Protein AF-A0A962AFX6-F1 (afdb_monomer)

Structure (mmCIF, N/CA/C/O backbone):
data_AF-A0A962AFX6-F1
#
_entry.id   AF-A0A962AFX6-F1
#
loop_
_atom_site.group_PDB
_atom_site.id
_atom_site.type_symbol
_atom_site.label_atom_id
_atom_site.label_alt_id
_atom_site.label_comp_id
_atom_site.label_asym_id
_atom_site.label_entity_id
_atom_site.label_seq_id
_atom_site.pdbx_PDB_ins_code
_atom_site.Cartn_x
_atom_site.Cartn_y
_atom_site.Cartn_z
_atom_site.occupancy
_atom_site.B_iso_or_equiv
_atom_site.auth_seq_id
_atom_site.auth_comp_id
_atom_site.auth_asym_id
_atom_site.auth_atom_id
_atom_site.pdbx_PDB_model_num
ATOM 1 N N . MET A 1 1 ? -35.020 -2.776 26.595 1.00 38.94 1 MET A N 1
ATOM 2 C CA . MET A 1 1 ? -34.179 -3.637 25.736 1.00 38.94 1 MET A CA 1
ATOM 3 C C . MET A 1 1 ? -32.732 -3.280 26.014 1.00 38.94 1 MET A C 1
ATOM 5 O O . MET A 1 1 ? -32.330 -2.172 25.685 1.00 38.94 1 MET A O 1
ATOM 9 N N . ASN A 1 2 ? -31.998 -4.156 26.702 1.00 45.69 2 ASN A N 1
ATOM 10 C CA . ASN A 1 2 ? -30.564 -3.976 26.927 1.00 45.69 2 ASN A CA 1
ATOM 11 C C . ASN A 1 2 ? -29.870 -4.061 25.564 1.00 45.69 2 ASN A C 1
ATOM 13 O O . ASN A 1 2 ? -30.037 -5.063 24.867 1.00 45.69 2 ASN A O 1
ATOM 17 N N . LYS A 1 3 ? -29.129 -3.023 25.164 1.00 56.09 3 LYS A N 1
ATOM 18 C CA . LYS A 1 3 ? -28.124 -3.194 24.111 1.00 56.09 3 LYS A CA 1
ATOM 19 C C . LYS A 1 3 ? -27.175 -4.286 24.615 1.00 56.09 3 LYS A C 1
ATOM 21 O O . LYS A 1 3 ? -26.779 -4.196 25.776 1.00 56.09 3 LYS A O 1
ATOM 26 N N . PRO A 1 4 ? -26.842 -5.320 23.827 1.00 57.06 4 PRO A N 1
ATOM 27 C CA . PRO A 1 4 ? -25.704 -6.143 24.189 1.00 57.06 4 PRO A CA 1
ATOM 28 C C . PRO A 1 4 ? -24.513 -5.187 24.258 1.00 57.06 4 PRO A C 1
ATOM 30 O O . PRO A 1 4 ? -24.175 -4.560 23.254 1.00 57.06 4 PRO A O 1
ATOM 33 N N . ASP A 1 5 ? -23.955 -4.987 25.452 1.00 61.53 5 ASP A N 1
ATOM 34 C CA . ASP A 1 5 ? -22.658 -4.340 25.582 1.00 61.53 5 ASP A CA 1
ATOM 35 C C . ASP A 1 5 ? -21.699 -5.202 24.771 1.00 61.53 5 ASP A C 1
ATOM 37 O O . ASP A 1 5 ? -21.395 -6.336 25.144 1.00 61.53 5 ASP A O 1
ATOM 41 N N . SER A 1 6 ? -21.311 -4.710 23.595 1.00 69.38 6 SER A N 1
ATOM 42 C CA . SER A 1 6 ? -20.300 -5.354 22.772 1.00 69.38 6 SER A CA 1
ATOM 43 C C . SER A 1 6 ? -19.059 -5.496 23.644 1.00 69.38 6 SER A C 1
ATOM 45 O O . SER A 1 6 ? -18.424 -4.500 24.000 1.00 69.38 6 SER A O 1
ATOM 47 N N . SER A 1 7 ? -18.743 -6.728 24.040 1.00 88.44 7 SER A N 1
ATOM 48 C CA . SER A 1 7 ? -17.530 -7.003 24.797 1.00 88.44 7 SER A CA 1
ATOM 49 C C . SER A 1 7 ? -16.317 -6.576 23.971 1.00 88.44 7 SER A C 1
ATOM 51 O O . SER A 1 7 ? -16.373 -6.522 22.738 1.00 88.44 7 SER A O 1
ATOM 53 N N . LEU A 1 8 ? -15.194 -6.307 24.636 1.00 9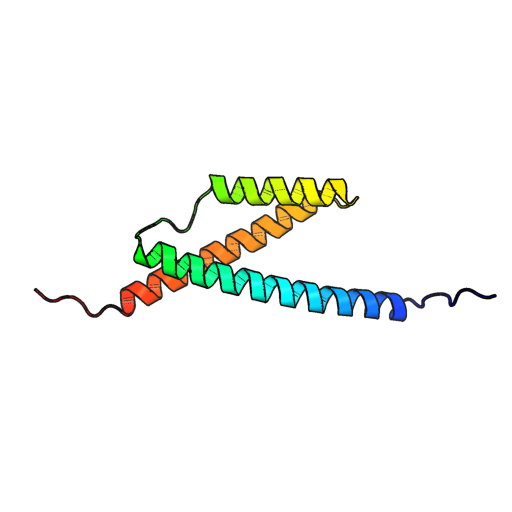2.69 8 LEU A N 1
ATOM 54 C CA . LEU A 1 8 ? -13.928 -6.046 23.947 1.00 92.69 8 LEU A CA 1
ATOM 55 C C . LEU A 1 8 ? -13.608 -7.143 22.913 1.00 92.69 8 LEU A C 1
ATOM 57 O O . LEU A 1 8 ? -13.140 -6.841 21.818 1.00 92.69 8 LEU A O 1
ATOM 61 N N . ASP A 1 9 ? -13.940 -8.395 23.225 1.00 94.25 9 ASP A N 1
ATOM 62 C CA . ASP A 1 9 ? -13.741 -9.534 22.325 1.00 94.25 9 ASP A CA 1
ATOM 63 C C . ASP A 1 9 ? -14.647 -9.472 21.088 1.00 94.25 9 ASP A C 1
ATOM 65 O O . ASP A 1 9 ? -14.218 -9.815 19.989 1.00 94.25 9 ASP A O 1
ATOM 69 N N . THR A 1 10 ? -15.868 -8.947 21.226 1.00 93.75 10 THR A N 1
ATOM 70 C CA . THR A 1 10 ? -16.782 -8.734 20.092 1.00 93.75 10 THR A CA 1
ATOM 71 C C . THR A 1 10 ? -16.239 -7.679 19.126 1.00 93.75 10 THR A C 1
ATOM 73 O O . THR A 1 10 ? -16.391 -7.812 17.912 1.00 93.75 10 THR A O 1
ATOM 76 N N . TYR A 1 11 ? -15.600 -6.622 19.636 1.00 95.31 11 TYR A N 1
ATOM 77 C CA . TYR A 1 11 ? -14.951 -5.623 18.783 1.00 95.31 11 TYR A CA 1
ATOM 78 C C . TYR A 1 11 ? -13.685 -6.166 18.120 1.00 95.31 11 TYR A C 1
ATOM 80 O O . TYR A 1 11 ? -13.469 -5.906 16.941 1.00 95.31 11 TYR A O 1
ATOM 88 N N . ARG A 1 12 ? -12.882 -6.956 18.841 1.00 96.69 12 ARG A N 1
ATOM 89 C CA . ARG A 1 12 ? -11.692 -7.607 18.274 1.00 96.69 12 ARG A CA 1
ATOM 90 C C . ARG A 1 12 ? -12.049 -8.539 17.124 1.00 96.69 12 ARG A C 1
ATOM 92 O O . ARG A 1 12 ? -11.492 -8.380 16.052 1.00 96.69 12 ARG A O 1
ATOM 99 N N . ALA A 1 13 ? -13.071 -9.379 17.285 1.00 96.75 13 ALA A N 1
ATOM 100 C CA . ALA A 1 13 ? -13.526 -10.263 16.212 1.00 96.75 13 ALA A CA 1
ATOM 101 C C . ALA A 1 13 ? -13.998 -9.498 14.958 1.00 96.75 13 ALA A C 1
ATOM 103 O O . ALA A 1 13 ? -13.810 -9.955 13.833 1.00 96.75 13 ALA A O 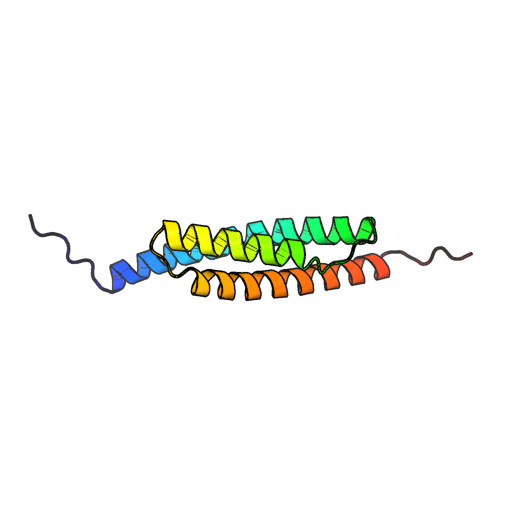1
ATOM 104 N N . GLN A 1 14 ? -14.602 -8.316 15.133 1.00 97.44 14 GLN A N 1
ATOM 105 C CA . GLN A 1 14 ? -14.970 -7.455 14.004 1.00 97.44 14 GLN A CA 1
ATOM 106 C C . GLN A 1 14 ? -13.743 -6.854 13.309 1.00 97.44 14 GLN A C 1
ATOM 108 O O . GLN A 1 14 ? -13.746 -6.745 12.085 1.00 97.44 14 GLN A O 1
ATOM 113 N N . ILE A 1 15 ? -12.712 -6.468 14.070 1.00 97.88 15 ILE A N 1
ATOM 114 C CA . ILE A 1 15 ? -11.434 -5.994 13.521 1.00 97.88 15 ILE A CA 1
ATOM 115 C C . ILE A 1 15 ? -10.748 -7.126 12.755 1.00 97.88 15 ILE A C 1
ATOM 117 O O . ILE A 1 15 ? -10.415 -6.927 11.594 1.00 97.88 15 ILE A O 1
ATOM 121 N N . ASP A 1 16 ? -10.652 -8.321 13.338 1.00 98.38 16 ASP A N 1
ATOM 122 C CA . ASP A 1 16 ? -10.030 -9.484 12.697 1.00 98.38 16 ASP A CA 1
ATOM 123 C C . ASP A 1 16 ? -10.703 -9.800 11.346 1.00 98.38 16 ASP A C 1
ATOM 125 O O . ASP A 1 16 ? -10.037 -9.965 10.324 1.00 98.38 16 ASP A O 1
ATOM 129 N N . ALA A 1 17 ? -12.040 -9.775 11.298 1.00 98.44 17 ALA A N 1
ATOM 130 C CA . ALA A 1 17 ? -12.793 -9.990 10.062 1.00 98.44 17 ALA A CA 1
ATOM 131 C C . ALA A 1 17 ? -12.574 -8.882 9.009 1.00 98.44 17 ALA A C 1
ATOM 133 O O . ALA A 1 17 ? -12.653 -9.130 7.801 1.00 98.44 17 ALA A O 1
ATOM 134 N N . LEU A 1 18 ? -12.331 -7.639 9.436 1.00 98.62 18 LEU A N 1
ATOM 135 C CA . LEU A 1 18 ? -11.962 -6.552 8.527 1.00 98.62 18 LEU A CA 1
ATOM 136 C C . LEU A 1 18 ? -10.527 -6.719 8.025 1.00 98.62 18 LEU A C 1
ATOM 138 O O . LEU A 1 18 ? -10.287 -6.516 6.834 1.00 98.62 18 LEU A O 1
ATOM 142 N N . ASP A 1 19 ? -9.609 -7.135 8.889 1.00 98.62 19 ASP A N 1
ATOM 143 C CA . ASP A 1 19 ? -8.210 -7.366 8.545 1.00 98.62 19 ASP A CA 1
ATOM 144 C C . ASP A 1 19 ? -8.067 -8.490 7.514 1.00 98.62 19 ASP A C 1
ATOM 146 O O . ASP A 1 19 ? -7.357 -8.318 6.520 1.00 98.62 19 ASP A O 1
ATOM 150 N N . GLU A 1 20 ? -8.824 -9.583 7.645 1.00 98.75 20 GLU A N 1
ATOM 151 C CA . GLU A 1 20 ? -8.890 -10.640 6.624 1.00 98.75 20 GLU A CA 1
ATOM 152 C C . GLU A 1 20 ? -9.285 -10.086 5.246 1.00 98.75 20 GLU A C 1
ATOM 154 O O . GLU A 1 20 ? -8.673 -10.406 4.221 1.00 98.75 20 GLU A O 1
ATOM 159 N N . ARG A 1 21 ? -10.278 -9.191 5.209 1.00 98.75 21 ARG A N 1
ATOM 160 C CA . ARG A 1 21 ? -10.732 -8.554 3.964 1.00 98.75 21 ARG A CA 1
ATOM 161 C C . ARG A 1 21 ? -9.700 -7.575 3.414 1.00 98.75 21 ARG A C 1
ATOM 163 O O . ARG A 1 21 ? -9.530 -7.498 2.199 1.00 98.75 21 ARG A O 1
ATOM 170 N N . ILE A 1 22 ? -9.005 -6.835 4.277 1.00 98.38 22 ILE A N 1
ATOM 171 C CA . ILE A 1 22 ? -7.916 -5.939 3.872 1.00 98.38 22 ILE A CA 1
ATOM 172 C C . ILE A 1 22 ? -6.786 -6.751 3.235 1.00 98.38 22 ILE A C 1
ATOM 174 O O . ILE A 1 22 ? -6.309 -6.387 2.159 1.00 98.38 22 ILE A O 1
ATOM 178 N N . VAL A 1 23 ? -6.397 -7.874 3.844 1.00 98.56 23 VAL A N 1
ATOM 179 C CA . VAL A 1 23 ? -5.373 -8.775 3.300 1.00 98.56 23 VAL A CA 1
ATOM 180 C C . VAL A 1 23 ? -5.800 -9.326 1.940 1.00 98.56 23 VAL A C 1
ATOM 182 O O . VAL A 1 23 ? -5.017 -9.252 0.993 1.00 98.56 23 VAL A O 1
ATOM 185 N N . ALA A 1 24 ? -7.045 -9.790 1.799 1.00 98.62 24 ALA A N 1
ATOM 186 C CA . ALA A 1 24 ? -7.564 -10.278 0.520 1.00 98.62 24 ALA A CA 1
ATOM 187 C C . ALA A 1 24 ? -7.489 -9.208 -0.589 1.00 98.62 24 ALA A C 1
ATOM 189 O O . ALA A 1 24 ? -6.950 -9.462 -1.668 1.00 98.62 24 ALA A O 1
ATOM 190 N N . LEU A 1 25 ? -7.923 -7.976 -0.298 1.00 98.69 25 LEU A N 1
ATOM 191 C CA . LEU A 1 25 ? -7.852 -6.852 -1.240 1.00 98.69 25 LEU A CA 1
ATOM 192 C C . LEU A 1 25 ? -6.409 -6.480 -1.606 1.00 98.69 25 LEU A C 1
ATOM 194 O O . LEU A 1 25 ? -6.124 -6.103 -2.747 1.00 98.69 25 LEU A O 1
ATOM 198 N N . LEU A 1 26 ? -5.476 -6.579 -0.656 1.00 98.50 26 LEU A N 1
ATOM 199 C CA . LEU A 1 26 ? -4.056 -6.376 -0.931 1.00 98.50 26 LEU A CA 1
ATOM 200 C C . LEU A 1 26 ? -3.514 -7.480 -1.844 1.00 98.50 26 LEU A C 1
ATOM 202 O O . LEU A 1 26 ? -2.820 -7.160 -2.808 1.00 98.50 26 LEU A O 1
ATOM 206 N N . CYS A 1 27 ? -3.865 -8.747 -1.614 1.00 98.62 27 CYS A N 1
ATOM 207 C CA . CYS A 1 27 ? -3.493 -9.850 -2.501 1.00 98.62 27 CYS A CA 1
ATOM 208 C C . CYS A 1 27 ? -3.990 -9.617 -3.935 1.00 98.62 27 CYS A C 1
ATOM 210 O O . CYS A 1 27 ? -3.197 -9.716 -4.875 1.00 98.62 27 CYS A O 1
ATOM 212 N N . GLU A 1 28 ? -5.255 -9.227 -4.110 1.00 98.75 28 GLU A N 1
ATOM 213 C CA . GLU A 1 28 ? -5.812 -8.864 -5.421 1.00 98.75 28 GLU A CA 1
ATOM 214 C C . GLU A 1 28 ? -5.029 -7.716 -6.071 1.00 98.75 28 GLU A C 1
ATOM 216 O O . GLU A 1 28 ? -4.584 -7.812 -7.221 1.00 98.75 28 GLU A O 1
ATOM 221 N N . ARG A 1 29 ? -4.774 -6.641 -5.312 1.00 98.50 29 ARG A N 1
ATOM 222 C CA . ARG A 1 29 ? -3.994 -5.491 -5.784 1.00 98.50 29 ARG A CA 1
ATOM 223 C C . ARG A 1 29 ? -2.595 -5.907 -6.241 1.00 98.50 29 ARG A C 1
ATOM 225 O O . ARG A 1 29 ? -2.128 -5.426 -7.273 1.00 98.50 29 ARG A O 1
ATOM 232 N N . PHE A 1 30 ? -1.914 -6.779 -5.500 1.00 98.56 30 PHE A N 1
ATOM 233 C CA . PHE A 1 30 ? -0.577 -7.259 -5.858 1.00 98.56 30 PHE A CA 1
ATOM 234 C C . PHE A 1 30 ? -0.585 -8.252 -7.029 1.00 98.56 30 PHE A C 1
ATOM 236 O O . PHE A 1 30 ? 0.384 -8.292 -7.789 1.00 98.56 30 PHE A O 1
ATOM 243 N N . GLY A 1 31 ? -1.688 -8.973 -7.251 1.00 98.56 31 GLY A N 1
ATOM 244 C CA . GLY A 1 31 ? -1.926 -9.705 -8.497 1.00 98.56 31 GLY A CA 1
ATOM 2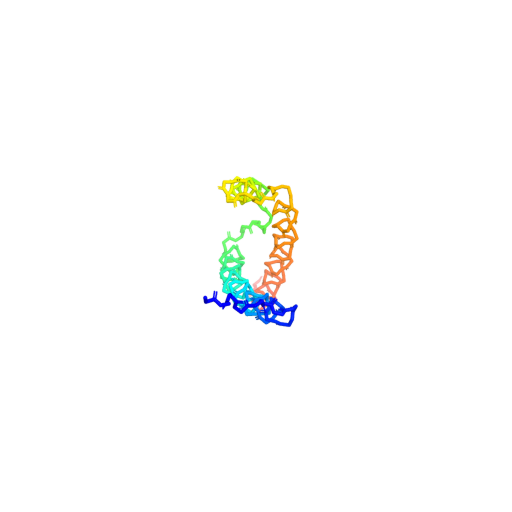45 C C . GLY A 1 31 ? -1.898 -8.777 -9.716 1.00 98.56 31 GLY A C 1
ATOM 246 O O . GLY A 1 31 ? -1.208 -9.054 -10.697 1.00 98.56 31 GLY A O 1
ATOM 247 N N . ILE A 1 32 ? -2.547 -7.613 -9.619 1.00 98.62 32 ILE A N 1
ATOM 248 C CA . ILE A 1 32 ? -2.522 -6.590 -10.678 1.00 98.62 32 ILE A CA 1
ATOM 249 C C . ILE A 1 32 ? -1.122 -5.975 -10.826 1.00 98.62 32 ILE A C 1
ATOM 251 O O . ILE A 1 32 ? -0.651 -5.802 -11.948 1.00 98.62 32 ILE A O 1
ATOM 255 N N . VAL A 1 33 ? -0.423 -5.678 -9.722 1.00 98.25 33 VAL A N 1
ATOM 256 C CA . VAL A 1 33 ? 0.971 -5.181 -9.762 1.00 98.25 33 VAL A CA 1
ATOM 257 C C . VAL A 1 33 ? 1.880 -6.148 -10.520 1.00 98.25 33 VAL A C 1
ATOM 259 O O . VAL A 1 33 ? 2.699 -5.700 -11.319 1.00 98.25 33 VAL A O 1
ATOM 262 N N . ARG A 1 34 ? 1.719 -7.464 -10.330 1.00 98.56 34 ARG A N 1
ATOM 263 C CA . ARG A 1 34 ? 2.487 -8.474 -11.069 1.00 98.56 34 ARG A CA 1
ATOM 264 C C . ARG A 1 34 ? 2.252 -8.369 -12.575 1.00 98.56 34 ARG A C 1
ATOM 266 O O . ARG A 1 34 ? 3.218 -8.252 -13.325 1.00 98.56 34 ARG A O 1
ATOM 273 N N . ALA A 1 35 ? 0.990 -8.322 -12.999 1.00 98.31 35 ALA A N 1
ATOM 274 C CA . ALA A 1 35 ? 0.637 -8.164 -14.409 1.00 98.31 35 ALA A CA 1
ATOM 275 C C . ALA A 1 35 ? 1.188 -6.851 -15.000 1.00 98.31 35 ALA A C 1
ATOM 277 O O . ALA A 1 35 ? 1.697 -6.834 -16.122 1.00 98.31 35 ALA A O 1
ATOM 278 N N . VAL A 1 36 ? 1.146 -5.753 -14.234 1.00 97.88 36 VAL A N 1
ATOM 279 C CA . VAL A 1 36 ? 1.747 -4.465 -14.619 1.00 97.88 36 VAL A CA 1
ATOM 280 C C . VAL A 1 36 ? 3.266 -4.579 -14.756 1.00 97.88 36 VAL A C 1
ATOM 282 O O . VAL A 1 36 ? 3.810 -4.090 -15.743 1.00 97.88 36 VAL A O 1
ATOM 285 N N . GLY A 1 37 ? 3.948 -5.239 -13.820 1.00 97.69 37 GLY A N 1
ATOM 286 C CA . GLY A 1 37 ? 5.394 -5.462 -13.872 1.00 97.69 37 GLY A CA 1
ATOM 287 C C . GLY A 1 37 ? 5.813 -6.275 -15.096 1.00 97.69 37 GLY A C 1
ATOM 288 O O . GLY A 1 37 ? 6.717 -5.872 -15.826 1.00 97.69 37 GLY A O 1
ATOM 289 N N . GLU A 1 38 ? 5.107 -7.370 -15.386 1.00 97.69 38 GLU A N 1
ATOM 290 C CA . GLU A 1 38 ? 5.325 -8.190 -16.586 1.00 97.69 38 GLU A CA 1
ATOM 291 C C . GLU A 1 38 ? 5.078 -7.399 -17.872 1.00 97.69 38 GLU A C 1
ATOM 293 O O . GLU A 1 38 ? 5.802 -7.547 -18.860 1.00 97.69 38 GLU A O 1
ATOM 298 N N . TRP A 1 39 ? 4.042 -6.559 -17.880 1.00 97.94 39 TRP A N 1
ATOM 299 C CA . TRP A 1 39 ? 3.744 -5.694 -19.010 1.00 97.94 39 TRP A CA 1
ATOM 300 C C . TRP A 1 39 ? 4.843 -4.642 -19.202 1.00 97.94 39 TRP A C 1
ATOM 302 O O . TRP A 1 39 ? 5.402 -4.559 -20.293 1.00 97.94 39 TRP A O 1
ATOM 312 N N . LYS A 1 40 ? 5.243 -3.906 -18.158 1.00 96.75 40 LYS A N 1
ATOM 313 C CA . LYS A 1 40 ? 6.335 -2.920 -18.234 1.00 96.75 40 LYS A CA 1
ATOM 314 C C . LYS A 1 40 ? 7.646 -3.556 -18.689 1.00 96.75 40 LYS A C 1
ATOM 316 O O . LYS A 1 40 ? 8.305 -3.000 -19.562 1.00 96.75 40 LYS A O 1
ATOM 321 N N . ALA A 1 41 ? 7.989 -4.732 -18.157 1.00 96.12 41 ALA A N 1
ATOM 322 C CA . ALA A 1 41 ? 9.197 -5.463 -18.530 1.00 96.12 41 ALA A CA 1
ATOM 323 C C . ALA A 1 41 ? 9.215 -5.821 -20.025 1.00 96.12 41 ALA A C 1
ATOM 325 O O . ALA A 1 41 ? 10.229 -5.621 -20.689 1.00 96.12 41 ALA A O 1
ATOM 326 N N . ARG A 1 42 ? 8.082 -6.283 -20.575 1.00 95.56 42 ARG A N 1
ATOM 327 C CA . ARG A 1 42 ? 7.943 -6.577 -22.013 1.00 95.56 42 ARG A CA 1
ATOM 328 C C . ARG A 1 42 ? 8.065 -5.340 -22.905 1.00 95.56 42 ARG A C 1
ATOM 330 O O . ARG A 1 42 ? 8.534 -5.466 -24.028 1.00 95.56 42 ARG A O 1
ATOM 337 N N . HIS A 1 43 ? 7.664 -4.172 -22.407 1.00 96.19 43 HIS A N 1
ATOM 338 C CA . HIS A 1 43 ? 7.661 -2.914 -23.163 1.00 96.19 43 HIS A CA 1
ATOM 339 C C . HIS A 1 43 ? 8.861 -2.006 -22.845 1.00 96.19 43 HIS A C 1
ATOM 341 O O . HIS A 1 43 ? 8.903 -0.870 -23.306 1.00 96.19 43 HIS A O 1
ATOM 347 N N . GLY A 1 44 ? 9.827 -2.470 -22.043 1.00 94.06 44 GLY A N 1
ATOM 348 C CA . GLY A 1 44 ? 11.011 -1.686 -21.675 1.00 94.06 44 GLY A CA 1
ATOM 349 C C . GLY A 1 44 ? 10.709 -0.436 -20.839 1.00 94.06 44 GLY A C 1
ATOM 350 O O . GLY A 1 44 ? 11.491 0.511 -20.850 1.00 94.06 44 GLY A O 1
ATOM 351 N N . LEU A 1 45 ? 9.580 -0.405 -20.124 1.00 95.69 45 LEU A N 1
ATOM 352 C CA . LEU A 1 45 ? 9.175 0.754 -19.329 1.00 95.69 45 LEU A CA 1
ATOM 353 C C . LEU A 1 45 ? 9.787 0.736 -17.922 1.00 95.69 45 LEU A C 1
ATOM 355 O O . LEU A 1 45 ? 9.944 -0.334 -17.327 1.00 95.69 45 LEU A O 1
ATOM 359 N N . PRO A 1 46 ? 10.077 1.916 -17.341 1.00 94.25 46 PRO A N 1
ATOM 360 C CA . PRO A 1 46 ? 10.612 2.005 -15.992 1.00 94.25 46 PRO A CA 1
ATOM 361 C C . PRO A 1 46 ? 9.581 1.554 -14.952 1.00 94.25 46 PRO A C 1
ATOM 363 O O . PRO A 1 46 ? 8.388 1.872 -15.038 1.00 94.25 46 PRO A O 1
ATOM 366 N N . VAL A 1 47 ? 10.076 0.848 -13.932 1.00 93.31 47 VAL A N 1
ATOM 367 C CA . VAL A 1 47 ? 9.293 0.422 -12.764 1.00 93.31 47 VAL A CA 1
ATOM 368 C C . VAL A 1 47 ? 8.747 1.641 -12.027 1.00 93.31 47 VAL A C 1
ATOM 370 O O . VAL A 1 47 ? 7.533 1.775 -11.858 1.00 93.31 47 VAL A O 1
ATOM 373 N N . VAL A 1 48 ? 9.643 2.554 -11.648 1.00 94.44 48 VAL A N 1
ATOM 374 C CA . VAL A 1 48 ? 9.303 3.748 -10.877 1.00 94.44 48 VAL A CA 1
ATOM 375 C C . VAL A 1 48 ? 8.720 4.810 -11.799 1.00 94.44 48 VAL A C 1
ATOM 377 O O . VAL A 1 48 ? 9.362 5.267 -12.742 1.00 94.44 48 VAL A O 1
ATOM 380 N N . GLN A 1 49 ? 7.493 5.225 -11.492 1.00 94.62 49 GLN A N 1
ATOM 381 C CA . GLN A 1 49 ? 6.801 6.321 -12.166 1.00 94.62 49 GLN A CA 1
ATOM 382 C C . GLN A 1 49 ? 6.292 7.297 -11.102 1.00 94.62 49 GLN A C 1
ATOM 384 O O . GLN A 1 49 ? 5.149 7.205 -10.651 1.00 94.62 49 GLN A O 1
ATOM 389 N N . SER A 1 50 ? 7.155 8.222 -10.670 1.00 93.69 50 SER A N 1
ATOM 390 C CA . SER A 1 50 ? 6.923 9.077 -9.493 1.00 93.69 50 SER A CA 1
ATOM 391 C C . SER A 1 50 ? 5.616 9.869 -9.568 1.00 93.69 50 SER A C 1
ATOM 393 O O . SER A 1 50 ? 4.866 9.910 -8.596 1.00 93.69 50 SER A O 1
ATOM 395 N N . ALA A 1 51 ? 5.276 10.413 -10.742 1.00 96.56 51 ALA A N 1
ATOM 396 C CA . ALA A 1 51 ? 4.011 11.121 -10.946 1.00 96.56 51 ALA A CA 1
ATOM 397 C C . ALA A 1 51 ? 2.790 10.222 -10.684 1.00 96.56 51 ALA A C 1
ATOM 399 O O . ALA A 1 51 ? 1.819 10.648 -10.060 1.00 96.56 51 ALA A O 1
ATOM 400 N N . ARG A 1 52 ? 2.848 8.951 -11.106 1.00 97.06 52 ARG A N 1
ATOM 401 C CA . ARG A 1 52 ? 1.769 7.991 -10.859 1.00 97.06 52 ARG A CA 1
ATOM 402 C C . ARG A 1 52 ? 1.668 7.631 -9.377 1.00 97.06 52 ARG A C 1
ATOM 404 O O . ARG A 1 52 ? 0.556 7.542 -8.858 1.00 97.06 52 ARG A O 1
ATOM 411 N N . ALA A 1 53 ? 2.801 7.447 -8.701 1.00 97.06 53 ALA A N 1
ATOM 412 C CA . ALA A 1 53 ? 2.833 7.178 -7.266 1.00 97.06 53 ALA A CA 1
ATOM 413 C C . ALA A 1 53 ? 2.199 8.329 -6.465 1.00 97.06 53 ALA A C 1
ATOM 415 O O . ALA A 1 53 ? 1.323 8.085 -5.635 1.00 97.06 53 ALA A O 1
ATOM 416 N N . GLU A 1 54 ? 2.557 9.578 -6.771 1.00 98.12 54 GLU A N 1
ATOM 417 C CA . GLU A 1 54 ? 1.996 10.752 -6.092 1.00 98.12 54 GLU A CA 1
ATOM 418 C C . GLU A 1 54 ? 0.494 10.924 -6.340 1.00 98.12 54 GLU A C 1
ATOM 420 O O . GLU A 1 54 ? -0.252 11.203 -5.403 1.00 98.12 54 GLU A O 1
ATOM 425 N N . GLN A 1 55 ? 0.008 10.657 -7.556 1.00 98.38 55 GLN A N 1
ATOM 426 C CA . GLN A 1 55 ? -1.433 10.647 -7.834 1.00 98.38 55 GLN A CA 1
ATOM 427 C C . GLN A 1 55 ? -2.186 9.618 -6.982 1.00 98.38 55 GLN A C 1
ATOM 429 O O . GLN A 1 55 ? -3.283 9.896 -6.496 1.00 98.38 55 GLN A O 1
ATOM 434 N N . VAL A 1 56 ? -1.623 8.416 -6.806 1.00 98.19 56 VAL A N 1
ATOM 435 C CA . VAL A 1 56 ? -2.241 7.378 -5.968 1.00 98.19 56 VAL A CA 1
ATOM 436 C C . VAL A 1 56 ? -2.289 7.837 -4.514 1.00 98.19 56 VAL A C 1
ATOM 438 O O . VAL A 1 56 ? -3.366 7.781 -3.923 1.00 98.19 56 VAL A O 1
ATOM 441 N N . LYS A 1 57 ? -1.170 8.336 -3.976 1.00 98.50 57 LYS A N 1
ATOM 442 C CA . LYS A 1 57 ? -1.063 8.848 -2.601 1.00 98.50 57 LYS A CA 1
ATOM 443 C C . LYS A 1 57 ? -2.033 10.003 -2.330 1.00 98.50 57 LYS A C 1
ATOM 445 O O . LYS A 1 57 ? -2.759 9.975 -1.342 1.00 98.50 57 LYS A O 1
ATOM 450 N N . ALA A 1 58 ? -2.112 10.982 -3.231 1.00 98.38 58 ALA A N 1
ATOM 451 C CA . ALA A 1 58 ? -3.038 12.107 -3.102 1.00 98.38 58 ALA A CA 1
ATOM 452 C C . ALA A 1 58 ? -4.506 11.650 -3.131 1.00 98.38 58 ALA A C 1
ATOM 454 O O . ALA A 1 58 ? -5.322 12.095 -2.324 1.00 98.38 58 ALA A O 1
ATOM 455 N N . ARG A 1 59 ? -4.847 10.713 -4.027 1.00 98.44 59 ARG A N 1
ATOM 456 C CA . ARG A 1 59 ? -6.212 10.182 -4.136 1.00 98.44 59 ARG A CA 1
ATOM 457 C C . ARG A 1 59 ? -6.653 9.469 -2.859 1.00 98.44 59 ARG A C 1
ATOM 459 O O . ARG A 1 59 ? -7.786 9.661 -2.432 1.00 98.44 59 ARG A O 1
ATOM 466 N N . VAL A 1 60 ? -5.798 8.634 -2.269 1.00 98.06 60 VAL A N 1
ATOM 467 C CA . VAL A 1 60 ? -6.165 7.861 -1.068 1.00 98.06 60 VAL A CA 1
ATOM 468 C C . VAL A 1 60 ? -6.244 8.737 0.174 1.00 98.06 60 VAL A C 1
ATOM 470 O O . VAL A 1 60 ? -7.173 8.558 0.954 1.00 98.06 60 VAL A O 1
ATOM 473 N N . ALA A 1 61 ? -5.366 9.737 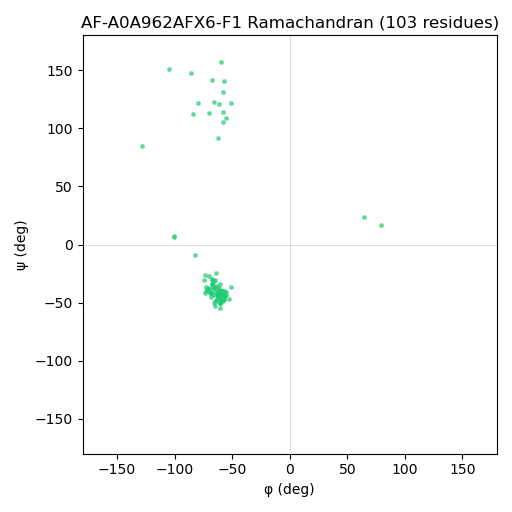0.300 1.00 98.31 61 ALA A N 1
ATOM 474 C CA . ALA A 1 61 ? -5.439 10.729 1.368 1.00 98.31 61 ALA A CA 1
ATOM 475 C C . ALA A 1 61 ? -6.763 11.511 1.305 1.00 98.31 61 ALA A C 1
ATOM 477 O O . ALA A 1 61 ? -7.467 11.643 2.304 1.00 98.31 61 ALA A O 1
ATOM 478 N N . ALA A 1 62 ? -7.170 11.942 0.105 1.00 98.38 62 ALA A N 1
ATOM 479 C CA . ALA A 1 62 ? -8.449 12.621 -0.094 1.00 98.38 62 ALA A CA 1
ATOM 480 C C . ALA A 1 62 ? -9.664 11.714 0.188 1.00 98.38 62 ALA A C 1
ATOM 482 O O . ALA A 1 62 ? -10.681 12.189 0.690 1.00 98.38 62 ALA A O 1
ATOM 483 N N . LEU A 1 63 ? -9.589 10.419 -0.143 1.00 98.12 63 LEU A N 1
ATOM 484 C CA . LEU A 1 63 ? -10.651 9.454 0.170 1.00 98.12 63 LEU A CA 1
ATOM 485 C C . LEU A 1 63 ? -10.772 9.203 1.676 1.00 98.12 63 LEU A C 1
ATOM 487 O O . LEU A 1 63 ? -11.893 9.159 2.175 1.00 98.12 63 LEU A O 1
ATOM 491 N N . ALA A 1 64 ? -9.647 9.078 2.380 1.00 97.69 64 ALA A N 1
ATOM 492 C CA . ALA A 1 64 ? -9.612 8.927 3.831 1.00 97.69 64 ALA A CA 1
ATOM 493 C C . ALA A 1 64 ? -10.241 10.138 4.528 1.00 97.69 64 ALA A C 1
ATOM 495 O O . ALA A 1 64 ? -11.188 9.972 5.296 1.00 97.69 64 ALA A O 1
ATOM 496 N N . ALA A 1 65 ? -9.817 11.350 4.153 1.00 96.88 65 ALA A N 1
ATOM 497 C CA . ALA A 1 65 ? -10.345 12.585 4.726 1.00 96.88 65 ALA A CA 1
ATOM 498 C C . ALA A 1 65 ? -11.869 12.705 4.542 1.00 96.88 65 ALA A C 1
ATOM 500 O O . ALA A 1 65 ? -12.587 13.080 5.466 1.00 96.88 65 ALA A O 1
ATOM 501 N N . LYS A 1 66 ? -12.392 12.314 3.369 1.00 97.75 66 LYS A N 1
ATOM 502 C CA . LYS A 1 66 ? -13.842 12.284 3.093 1.00 97.75 66 LYS A CA 1
ATOM 503 C C . LYS A 1 66 ? -14.619 11.286 3.954 1.00 97.75 66 LYS A C 1
ATOM 505 O O . LYS A 1 66 ? -15.822 11.455 4.115 1.00 97.75 66 LYS A O 1
ATOM 510 N N . GLN A 1 67 ? -13.961 10.248 4.462 1.00 97.38 67 GLN A N 1
ATOM 511 C CA . GLN A 1 67 ? -14.568 9.206 5.293 1.00 97.38 67 GLN A CA 1
ATOM 512 C C . GLN A 1 67 ? -14.294 9.410 6.792 1.00 97.38 67 GLN A C 1
ATOM 514 O O . GLN A 1 67 ? -14.653 8.556 7.595 1.00 97.38 67 GLN A O 1
ATOM 519 N N . GLY A 1 68 ? -13.688 10.540 7.178 1.00 96.62 68 GLY A N 1
ATOM 520 C CA . GLY A 1 68 ? -13.382 10.855 8.576 1.00 96.62 68 GLY A CA 1
ATOM 521 C C . GLY A 1 68 ? -12.133 10.160 9.119 1.00 96.62 68 GLY A C 1
ATOM 522 O O . GLY A 1 68 ? -11.959 10.098 10.333 1.00 96.62 68 GLY A O 1
ATOM 523 N N . LEU A 1 69 ? -11.270 9.643 8.241 1.00 97.06 69 LEU A N 1
ATOM 524 C CA . LEU A 1 69 ? -9.987 9.045 8.600 1.00 97.06 69 LEU A CA 1
ATOM 525 C C . LEU A 1 69 ? -8.833 9.992 8.241 1.00 97.06 69 LEU A C 1
ATOM 527 O O . LEU A 1 69 ? -8.938 10.778 7.299 1.00 97.06 69 LEU A O 1
ATOM 531 N N . ASP A 1 70 ? -7.727 9.911 8.980 1.00 97.88 70 ASP A N 1
ATOM 532 C CA . ASP A 1 70 ? -6.543 10.737 8.733 1.00 97.88 70 ASP A CA 1
ATOM 533 C C . ASP A 1 70 ? -5.952 10.466 7.335 1.00 97.88 70 ASP A C 1
ATOM 535 O O . ASP A 1 70 ? -5.584 9.340 6.988 1.00 97.88 70 ASP A O 1
ATOM 539 N N . GLY A 1 71 ? -5.880 11.514 6.512 1.00 98.06 71 GLY A N 1
ATOM 540 C CA . GLY A 1 71 ? -5.351 11.437 5.155 1.00 98.06 71 GLY A CA 1
ATOM 541 C C . GLY A 1 71 ? -3.850 11.161 5.103 1.00 98.06 71 GLY A C 1
ATOM 542 O O . GLY A 1 71 ? -3.410 10.437 4.207 1.00 98.06 71 GLY A O 1
ATOM 543 N N . GLU A 1 72 ? -3.080 11.679 6.061 1.00 97.94 72 GLU A N 1
ATOM 544 C CA . GLU A 1 72 ? -1.629 11.471 6.118 1.00 97.94 72 GLU A CA 1
ATOM 545 C C . GLU A 1 72 ? -1.300 10.032 6.520 1.00 97.94 72 GLU A C 1
ATOM 547 O O . GLU A 1 72 ? -0.463 9.390 5.885 1.00 97.94 72 GLU A O 1
ATOM 552 N N . LEU A 1 73 ? -2.067 9.451 7.449 1.00 98.06 73 LEU A N 1
ATOM 553 C CA . LEU A 1 73 ? -1.972 8.024 7.770 1.00 98.06 73 LEU A CA 1
ATOM 554 C C . LEU A 1 73 ? -2.103 7.147 6.512 1.00 98.06 73 LEU A C 1
ATOM 556 O O . LEU A 1 73 ? -1.309 6.228 6.289 1.00 98.06 73 LEU A O 1
ATOM 560 N N . LEU A 1 74 ? -3.096 7.425 5.660 1.00 97.62 74 LEU A N 1
ATOM 561 C CA . LEU A 1 74 ? -3.302 6.638 4.442 1.00 97.62 74 LEU A CA 1
ATOM 562 C C . LEU A 1 74 ? -2.261 6.944 3.370 1.00 97.62 74 LEU A C 1
ATOM 564 O O . LEU A 1 74 ? -1.902 6.046 2.604 1.00 97.62 74 LEU A O 1
ATOM 568 N N . ARG A 1 75 ? -1.747 8.174 3.318 1.00 98.31 75 ARG A N 1
ATOM 569 C CA . ARG A 1 75 ? -0.619 8.542 2.459 1.00 98.31 75 ARG A CA 1
ATOM 570 C C . ARG A 1 75 ? 0.625 7.719 2.804 1.00 98.31 75 ARG A C 1
ATOM 572 O O . ARG A 1 75 ? 1.261 7.175 1.894 1.00 98.31 75 ARG A O 1
ATOM 579 N N . ASP A 1 76 ? 0.934 7.572 4.086 1.00 98.38 76 ASP A N 1
ATOM 580 C CA . ASP A 1 76 ? 2.090 6.813 4.568 1.00 98.38 76 ASP A CA 1
ATOM 581 C C . ASP A 1 76 ? 1.930 5.313 4.325 1.00 98.38 76 ASP A C 1
ATOM 583 O O . ASP A 1 76 ? 2.827 4.667 3.769 1.00 98.38 76 ASP A O 1
ATOM 587 N N . LEU A 1 77 ? 0.751 4.762 4.635 1.00 98.31 77 LEU A N 1
ATOM 588 C CA . LEU A 1 77 ? 0.442 3.362 4.351 1.00 98.31 77 LEU A CA 1
ATOM 589 C C . LEU A 1 77 ? 0.594 3.052 2.855 1.00 98.31 77 LEU A C 1
ATOM 591 O O . LEU A 1 77 ? 1.241 2.075 2.471 1.00 98.31 77 LEU A O 1
ATOM 595 N N . TYR A 1 78 ? 0.048 3.906 1.985 1.00 98.31 78 TYR A N 1
ATOM 596 C CA . TYR A 1 78 ? 0.168 3.707 0.542 1.00 98.31 78 TYR A CA 1
ATOM 597 C C . TYR A 1 78 ? 1.581 3.931 0.016 1.00 98.31 78 TYR A C 1
ATOM 599 O O . TYR A 1 78 ? 1.940 3.305 -0.981 1.00 98.31 78 TYR A O 1
ATOM 607 N N . THR A 1 79 ? 2.397 4.755 0.674 1.00 98.44 79 THR A N 1
ATOM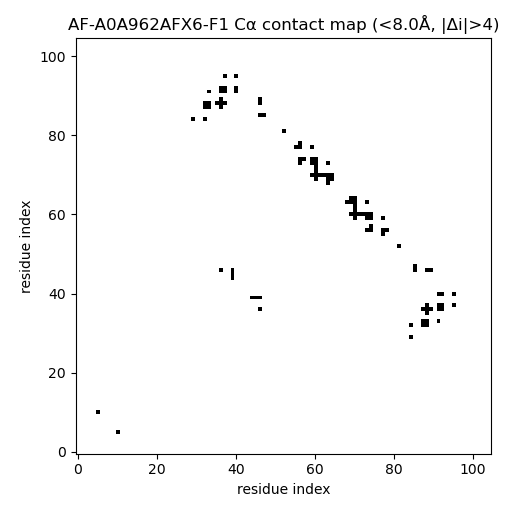 608 C CA . THR A 1 79 ? 3.826 4.858 0.354 1.00 98.44 79 THR A CA 1
ATOM 609 C C . THR A 1 79 ? 4.504 3.503 0.540 1.00 98.44 79 THR A C 1
ATOM 611 O O . THR A 1 79 ? 5.094 2.996 -0.411 1.00 98.44 79 THR A O 1
ATOM 614 N N . ARG A 1 80 ? 4.292 2.832 1.681 1.00 98.50 80 ARG A N 1
ATOM 615 C CA . ARG A 1 80 ? 4.842 1.484 1.925 1.00 98.50 80 ARG A CA 1
ATOM 616 C C . ARG A 1 80 ? 4.343 0.442 0.922 1.00 98.50 80 ARG A C 1
ATOM 618 O O . ARG A 1 80 ? 5.128 -0.362 0.423 1.00 98.50 80 ARG A O 1
ATOM 625 N N . ILE A 1 81 ? 3.053 0.474 0.587 1.00 98.50 81 ILE A N 1
ATOM 626 C CA . ILE A 1 81 ? 2.464 -0.436 -0.407 1.00 98.50 81 ILE A CA 1
ATOM 627 C C . ILE A 1 81 ? 3.079 -0.217 -1.801 1.00 98.50 81 ILE A C 1
ATOM 629 O O . ILE A 1 81 ? 3.331 -1.181 -2.525 1.00 98.50 81 ILE A O 1
ATOM 633 N N . ILE A 1 82 ? 3.294 1.038 -2.206 1.00 98.38 82 ILE A N 1
ATOM 634 C CA . ILE A 1 82 ? 3.891 1.386 -3.504 1.00 98.38 82 ILE A CA 1
ATOM 635 C C . ILE A 1 82 ? 5.369 0.990 -3.549 1.00 98.38 82 ILE A C 1
ATOM 637 O O . ILE A 1 82 ? 5.802 0.417 -4.545 1.00 98.38 82 ILE A O 1
ATOM 641 N N . ASP A 1 83 ? 6.121 1.225 -2.477 1.00 98.25 83 ASP A N 1
ATOM 642 C CA . ASP A 1 83 ? 7.528 0.825 -2.398 1.00 98.25 83 ASP A CA 1
ATOM 643 C C . ASP A 1 83 ? 7.676 -0.689 -2.571 1.00 98.25 83 ASP A C 1
ATOM 645 O O . ASP A 1 83 ? 8.494 -1.159 -3.365 1.00 98.25 83 ASP A O 1
ATOM 649 N N . HIS A 1 84 ? 6.821 -1.468 -1.903 1.00 98.38 84 HIS A N 1
ATOM 650 C CA . HIS A 1 84 ? 6.823 -2.919 -2.060 1.00 98.38 84 HIS A CA 1
ATOM 651 C C . HIS A 1 84 ? 6.394 -3.361 -3.469 1.00 98.38 84 HIS A C 1
ATOM 653 O O . HIS A 1 84 ? 6.945 -4.320 -4.013 1.00 98.38 84 HIS A O 1
ATOM 659 N N . ALA A 1 85 ? 5.462 -2.641 -4.103 1.00 98.31 85 ALA A N 1
ATOM 660 C CA . ALA A 1 85 ? 5.096 -2.881 -5.497 1.00 98.31 85 ALA A CA 1
ATOM 661 C C . ALA A 1 85 ? 6.289 -2.670 -6.444 1.00 98.31 85 ALA A C 1
ATOM 663 O O . ALA A 1 85 ? 6.558 -3.533 -7.277 1.00 98.31 85 ALA A O 1
ATOM 664 N N . HIS A 1 86 ? 7.065 -1.597 -6.264 1.00 98.25 86 HIS A N 1
ATOM 665 C CA . HIS A 1 86 ? 8.270 -1.355 -7.060 1.00 98.25 86 HIS A CA 1
ATOM 666 C C . HIS A 1 86 ? 9.325 -2.459 -6.888 1.00 98.25 86 HIS A C 1
ATOM 668 O O . HIS A 1 86 ? 9.960 -2.856 -7.868 1.00 98.25 86 HIS A O 1
ATOM 674 N N . ILE A 1 87 ? 9.506 -2.984 -5.670 1.00 98.19 87 ILE A N 1
ATOM 675 C CA . ILE A 1 87 ? 10.402 -4.126 -5.426 1.00 98.19 87 ILE A CA 1
ATOM 676 C C . ILE A 1 87 ? 9.927 -5.340 -6.231 1.00 98.19 87 ILE A C 1
ATOM 678 O O . ILE A 1 87 ? 10.706 -5.915 -6.989 1.00 98.19 87 ILE A O 1
ATOM 682 N N . LEU A 1 88 ? 8.641 -5.693 -6.137 1.00 98.06 88 LEU A N 1
ATOM 683 C CA . LEU A 1 88 ? 8.080 -6.829 -6.870 1.00 98.06 88 LEU A CA 1
ATOM 684 C C . LEU A 1 88 ? 8.242 -6.674 -8.391 1.00 98.06 88 LEU A C 1
ATOM 686 O O . LEU A 1 88 ? 8.673 -7.610 -9.062 1.00 98.06 88 LEU A O 1
ATOM 690 N N . GLU A 1 89 ? 7.923 -5.502 -8.937 1.00 98.19 89 GLU A N 1
ATOM 691 C CA . GLU A 1 89 ? 8.072 -5.211 -10.368 1.00 98.19 89 GLU A CA 1
ATOM 692 C C . GLU A 1 89 ? 9.535 -5.308 -10.829 1.00 98.19 89 GLU A C 1
ATOM 694 O O . GLU A 1 89 ? 9.811 -5.819 -11.916 1.00 98.19 89 GLU A O 1
ATOM 699 N N . THR A 1 90 ? 10.481 -4.876 -9.989 1.00 97.50 90 THR A N 1
ATOM 700 C CA . THR A 1 90 ? 11.921 -4.995 -10.260 1.00 97.50 90 THR A CA 1
ATOM 701 C C . THR A 1 90 ? 12.350 -6.458 -10.349 1.00 97.50 90 THR A C 1
ATOM 703 O O . THR A 1 90 ? 13.034 -6.842 -11.299 1.00 97.50 90 THR A O 1
ATOM 706 N N . GLU A 1 91 ? 11.917 -7.291 -9.402 1.00 97.56 91 GLU A N 1
ATOM 707 C CA . GLU A 1 91 ? 12.232 -8.723 -9.398 1.00 97.56 91 GLU A CA 1
ATOM 708 C C . GLU A 1 91 ? 11.605 -9.463 -10.587 1.00 97.56 91 GLU A C 1
ATOM 710 O O . GLU A 1 91 ? 12.245 -10.324 -11.189 1.00 97.56 91 GLU A O 1
ATOM 715 N N . ILE A 1 92 ? 10.387 -9.092 -10.994 1.00 96.75 92 ILE A N 1
ATOM 716 C CA . ILE A 1 92 ? 9.761 -9.606 -12.223 1.00 96.75 92 ILE A CA 1
ATOM 717 C C . ILE A 1 92 ? 10.600 -9.235 -13.449 1.00 96.75 92 ILE A C 1
ATOM 719 O O . ILE A 1 92 ? 10.886 -10.091 -14.286 1.00 96.75 92 ILE A O 1
ATOM 723 N N . GLY A 1 93 ? 11.030 -7.974 -13.543 1.00 95.62 93 GLY A N 1
ATOM 724 C CA . GLY A 1 93 ? 11.872 -7.500 -14.637 1.00 95.62 93 GLY A CA 1
ATOM 725 C C . GLY A 1 93 ? 13.199 -8.258 -14.745 1.00 95.62 93 GLY A C 1
ATOM 726 O O . GLY A 1 93 ? 13.619 -8.575 -15.857 1.00 95.62 93 GLY A O 1
ATOM 727 N N . LYS A 1 94 ? 13.838 -8.589 -13.613 1.00 95.50 94 LYS A N 1
ATOM 728 C CA . LYS A 1 94 ? 15.061 -9.414 -13.577 1.00 95.50 94 LYS A CA 1
ATOM 729 C C . LYS A 1 94 ? 14.799 -10.836 -14.074 1.00 95.50 94 LYS A C 1
ATOM 731 O O . LYS A 1 94 ? 15.425 -11.258 -15.042 1.00 95.50 94 LYS A O 1
ATOM 736 N N . LYS A 1 95 ? 13.803 -11.522 -13.501 1.00 94.19 95 LYS A N 1
ATOM 737 C CA . LYS A 1 95 ? 13.444 -12.901 -13.879 1.00 94.19 95 LYS A CA 1
ATOM 738 C C . LYS A 1 95 ? 13.104 -13.037 -15.365 1.00 94.19 95 LYS A C 1
ATOM 740 O O . LYS A 1 95 ? 13.507 -14.000 -16.010 1.00 94.19 95 LYS A O 1
ATOM 745 N N .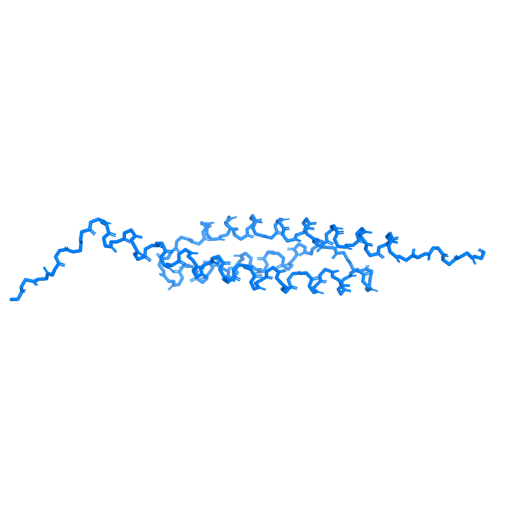 MET A 1 96 ? 12.397 -12.058 -15.930 1.00 91.69 96 MET A N 1
ATOM 746 C CA . MET A 1 96 ? 12.040 -12.045 -17.354 1.00 91.69 96 MET A CA 1
ATOM 747 C C . MET A 1 96 ? 13.255 -11.868 -18.277 1.00 91.69 96 MET A C 1
AT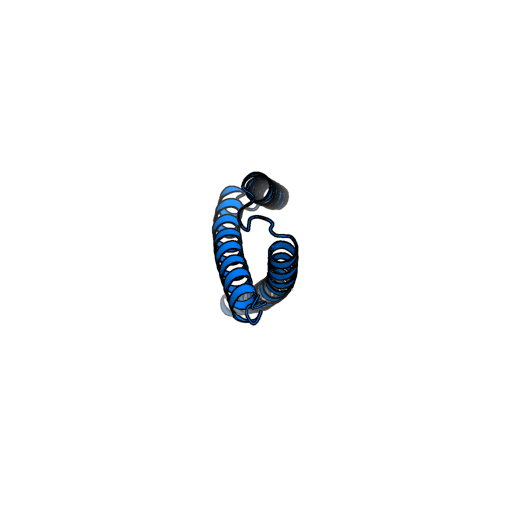OM 749 O O . MET A 1 96 ? 13.239 -12.383 -19.393 1.00 91.69 96 MET A O 1
ATOM 753 N N . LYS A 1 97 ? 14.299 -11.154 -17.834 1.00 89.00 97 LYS A N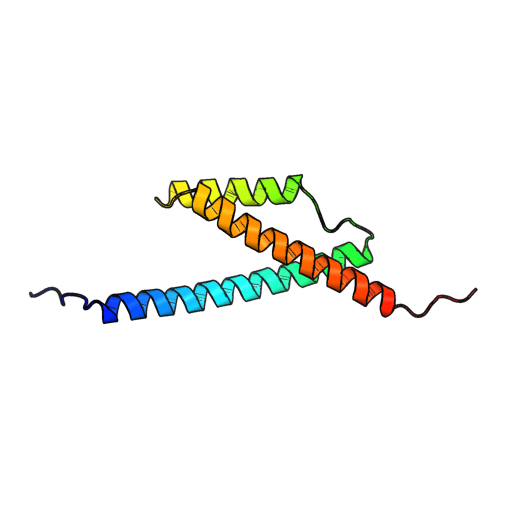 1
ATOM 754 C CA . LYS A 1 97 ? 15.561 -11.023 -18.582 1.00 89.00 97 LYS A CA 1
ATOM 755 C C . LYS A 1 97 ? 16.386 -12.306 -18.521 1.00 89.00 97 LYS A C 1
ATOM 757 O O . LYS A 1 97 ? 16.912 -12.715 -19.543 1.00 89.00 97 LYS A O 1
ATOM 762 N N . GLU A 1 98 ? 16.450 -12.948 -17.356 1.00 87.62 98 GLU A N 1
ATOM 763 C CA . GLU A 1 98 ? 17.154 -14.226 -17.154 1.00 87.62 98 GLU A CA 1
ATOM 764 C C . GLU A 1 98 ? 16.487 -15.393 -17.902 1.00 87.62 98 GLU A C 1
ATOM 766 O O . GLU A 1 98 ? 17.160 -16.329 -18.319 1.00 87.62 98 GLU A O 1
ATOM 771 N N . SER A 1 99 ? 15.165 -15.331 -18.099 1.00 76.25 99 SER A N 1
ATOM 772 C CA . SER A 1 99 ? 14.395 -16.372 -18.798 1.00 76.25 99 SER A CA 1
ATOM 773 C C . SER A 1 99 ? 14.432 -16.260 -20.326 1.00 76.25 99 SER A C 1
ATOM 775 O O . SER A 1 99 ? 13.945 -17.166 -21.001 1.00 76.25 99 SER A O 1
ATOM 777 N N . LYS A 1 100 ? 14.966 -15.170 -20.894 1.00 63.78 100 LYS A N 1
ATOM 778 C CA . LYS A 1 100 ? 15.261 -15.108 -22.331 1.00 63.78 100 LYS A CA 1
ATOM 779 C C . LYS A 1 100 ? 16.635 -15.756 -22.552 1.00 63.78 100 LYS A C 1
ATOM 781 O O . LYS A 1 100 ? 17.621 -15.175 -22.099 1.00 63.78 100 LYS A O 1
ATOM 786 N N . PRO A 1 101 ? 16.736 -16.927 -23.219 1.00 52.53 101 PRO A N 1
ATOM 787 C CA . PRO A 1 101 ? 18.031 -17.408 -23.685 1.00 52.53 101 PRO A CA 1
ATOM 788 C C . PRO A 1 101 ? 18.615 -16.326 -24.588 1.00 52.53 101 PRO A C 1
ATOM 790 O O . PRO A 1 101 ? 17.865 -15.689 -25.329 1.00 52.53 101 PRO A O 1
ATOM 793 N N . GLY A 1 102 ? 19.923 -16.088 -24.490 1.00 52.94 102 GLY A N 1
ATOM 794 C CA . GLY A 1 102 ? 20.599 -15.1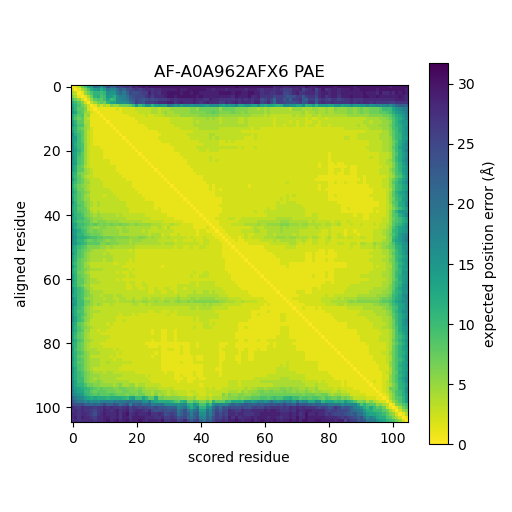72 -25.395 1.00 52.94 102 GLY A CA 1
ATOM 795 C C . GLY A 1 102 ? 20.257 -15.551 -26.830 1.00 52.94 102 GLY A C 1
ATOM 796 O O . GLY A 1 102 ? 20.505 -16.688 -27.233 1.00 52.94 102 GLY A O 1
ATOM 797 N N . ASP A 1 103 ? 19.677 -14.610 -27.571 1.00 50.25 103 ASP A N 1
ATOM 798 C CA . ASP A 1 103 ? 19.754 -14.636 -29.022 1.00 50.25 103 ASP A CA 1
ATOM 799 C C . ASP A 1 103 ? 21.250 -14.510 -29.327 1.00 50.25 103 ASP A C 1
ATOM 801 O O . ASP A 1 103 ? 21.839 -13.431 -29.264 1.00 50.25 103 ASP A O 1
ATOM 805 N N . GLY A 1 104 ? 21.890 -15.671 -29.453 1.00 55.12 104 GLY A N 1
ATOM 806 C CA . GLY A 1 104 ? 23.243 -15.789 -29.940 1.00 55.12 104 GLY A CA 1
ATOM 807 C C . GLY A 1 104 ? 23.222 -15.468 -31.421 1.00 55.12 104 GLY A C 1
ATOM 808 O O . GLY A 1 104 ? 22.650 -16.227 -32.198 1.00 55.12 104 GLY A O 1
ATOM 809 N N . GLU A 1 105 ? 23.860 -14.361 -31.773 1.00 39.84 105 GLU A N 1
ATOM 810 C CA . GLU A 1 105 ? 24.438 -14.109 -33.090 1.00 39.84 105 GLU A CA 1
ATOM 811 C C . GLU A 1 105 ? 25.696 -13.251 -32.927 1.00 39.84 105 GLU A C 1
ATOM 813 O O . GLU A 1 105 ? 25.637 -12.240 -32.185 1.00 39.84 105 GLU A O 1
#

Radius of gyration: 19.9 Å; Cα contacts (8 Å, |Δi|>4): 54; chains: 1; bounding box: 59×30×60 Å

Foldseek 3Di:
DDDPPCPPVNVVVVVVVVVVVVVVVLVVVLVVLLVVLLVCLVVVHQLDDPVVLVVVLVVQLVVQVVVVHHSVVSSVVSVVSSVVSSVSSVVSSVVVVVPDDDPDD

Secondary structure (DSSP, 8-state):
-------HHHHHHHHHHHHHHHHHHHHHHHHHHHHHHHHHHHTT--S--HHHHHHHHHHHHHHHHHTTS-HHHHHHHHHHHHHHHHHHHHHHHHHHHHTS-----

Mean predicted aligned error: 5.78 Å

pLDDT: mean 91.87, std 14.36, range [38.94, 98.75]

Sequence (105 aa):
MNKPDSSLDTYRAQIDALDERIVALLCERFGIVRAVGEWKARHGLPVVQSARAEQVKARVAALAAKQGLDGELLRDLYTRIIDHAHILETEIGKKMKESKPGDGE

Solvent-accessible surface area (backbone atoms only — not comparable to full-atom values): 5889 Å² total; per-residue (Å²): 131,83,75,78,76,73,46,73,66,57,53,47,54,52,48,53,58,48,49,56,52,50,52,50,53,48,53,54,53,51,53,51,45,49,55,49,19,53,49,31,48,76,69,74,47,75,73,81,49,67,71,60,53,50,52,50,32,53,53,46,15,54,52,27,48,76,70,78,39,64,25,64,62,43,26,54,54,44,48,55,54,48,53,53,46,44,52,52,22,48,54,46,38,49,52,58,58,73,69,50,74,78,86,80,127

Nearest PDB structures (foldseek):
  3rmi-assembly1_A-2  TM=9.657E-01  e=1.710E-04  Bartonella henselae str. Houston-1
  5vht-assembly1_B  TM=9.204E-01  e=1.601E-03  Escherichia coli K-12
  8pni-assembly1_B  TM=8.563E-01  e=2.026E-02  Pseudomonas aeruginosa
  6cnz-assembly3_F  TM=8.821E-01  e=5.661E-02  Burkholderia thailandensis
  5ts9-assembly1_A  TM=8.464E-01  e=7.659E-02  Paraburkholderia phymatum STM815